Protein AF-A0A971Z9B5-F1 (afdb_monomer_lite)

Radius of gyration: 15.47 Å; chains: 1; bounding box: 36×35×38 Å

pLDDT: mean 93.28, std 8.07, range [45.66, 98.69]

Secondary structure (DSSP, 8-state):
---S-EE---SSTTSS-PPPEE-S----SS--EEEEPTTSSPEEEEE---TTGGG--TT----EEEEEESSTTS--EEEEEEE--TTEEEEEEEEEEETTEEEEEEEEEE--TTS-TTTT-EEEEEEEEGGGG-

Sequence (134 aa):
MIKGIYKAKSYDNGDTWTTPEPMPLVSCCSPATIKRIPDTNKLLIIWNPSVYGKYAKWSDRWPLCSAISEDEGETWKSIKYLEMSPEICHAYTSITFIGQKVYLTYYEWYNLATKKDFEGTSLKLRIIDKEWFY

Structure (mmCIF, N/CA/C/O backbone):
data_AF-A0A971Z9B5-F1
#
_entry.id   AF-A0A971Z9B5-F1
#
loop_
_atom_site.group_PDB
_atom_site.id
_atom_site.type_symbol
_atom_site.label_atom_id
_atom_site.label_alt_id
_atom_site.label_comp_id
_atom_site.label_asym_id
_atom_site.label_entity_id
_atom_site.label_seq_id
_atom_site.pdbx_PDB_ins_code
_atom_site.Cartn_x
_atom_site.Cartn_y
_atom_site.Cartn_z
_atom_site.occupancy
_atom_site.B_iso_or_equiv
_atom_site.auth_seq_id
_atom_site.auth_comp_id
_atom_site.auth_asym_id
_atom_site.auth_atom_id
_atom_site.pdbx_PDB_model_num
ATOM 1 N N . MET A 1 1 ? 8.602 18.935 -8.522 1.00 45.66 1 MET A N 1
ATOM 2 C CA . MET A 1 1 ? 7.359 18.274 -8.069 1.00 45.66 1 MET A CA 1
ATOM 3 C C . MET A 1 1 ? 7.640 17.544 -6.775 1.00 45.66 1 MET A C 1
ATOM 5 O O . MET A 1 1 ? 8.642 16.838 -6.705 1.00 45.66 1 MET A O 1
ATOM 9 N N . ILE A 1 2 ? 6.805 17.757 -5.762 1.00 49.56 2 ILE A N 1
ATOM 10 C CA . ILE A 1 2 ? 6.885 17.036 -4.491 1.00 49.56 2 ILE A CA 1
ATOM 11 C C . ILE A 1 2 ? 6.472 15.589 -4.781 1.00 49.56 2 ILE A C 1
ATOM 13 O O . ILE A 1 2 ? 5.399 15.357 -5.331 1.00 49.56 2 ILE A O 1
ATOM 17 N N . LYS A 1 3 ? 7.362 14.629 -4.516 1.00 65.38 3 LYS A N 1
ATOM 18 C CA . LYS A 1 3 ? 7.081 13.195 -4.653 1.00 65.38 3 LYS A CA 1
ATOM 19 C C . LYS A 1 3 ? 6.779 12.661 -3.260 1.00 65.38 3 LYS A C 1
ATOM 21 O O . LYS A 1 3 ? 7.670 12.643 -2.416 1.00 65.38 3 LYS A O 1
ATOM 26 N N . GLY A 1 4 ? 5.524 12.316 -3.017 1.00 82.38 4 GLY A N 1
ATOM 27 C CA . GLY A 1 4 ? 5.042 11.875 -1.715 1.00 82.38 4 GLY A CA 1
ATOM 28 C C . GLY A 1 4 ? 3.539 11.651 -1.752 1.00 82.38 4 GLY A C 1
ATOM 29 O O . GLY A 1 4 ? 2.863 12.076 -2.691 1.00 82.38 4 GLY A O 1
ATOM 30 N N . ILE A 1 5 ? 3.031 10.958 -0.743 1.00 91.94 5 ILE A N 1
ATOM 31 C CA . ILE A 1 5 ? 1.601 10.689 -0.609 1.00 91.94 5 ILE A CA 1
ATOM 32 C C . ILE A 1 5 ? 1.001 11.800 0.255 1.00 91.94 5 ILE A C 1
ATOM 34 O O . ILE A 1 5 ? 1.587 12.183 1.263 1.00 91.94 5 ILE A O 1
ATOM 38 N N . TYR A 1 6 ? -0.152 12.324 -0.146 1.00 94.06 6 TYR A N 1
ATOM 39 C CA . TYR A 1 6 ? -0.891 13.338 0.603 1.00 94.06 6 TYR A CA 1
ATOM 40 C C . TYR A 1 6 ? -2.156 12.723 1.191 1.00 94.06 6 TYR A C 1
ATOM 42 O O . TYR A 1 6 ? -2.699 11.765 0.636 1.00 94.06 6 TYR A O 1
ATOM 50 N N . LYS A 1 7 ? -2.631 13.291 2.295 1.00 94.75 7 LYS A N 1
ATOM 51 C CA . LYS A 1 7 ? -3.924 12.966 2.894 1.00 94.75 7 LYS A CA 1
ATOM 52 C C . LYS A 1 7 ? -4.789 14.213 2.993 1.00 94.75 7 LYS A C 1
ATOM 54 O O . LYS A 1 7 ? -4.288 15.328 3.100 1.00 94.75 7 LYS A O 1
ATOM 59 N N . ALA A 1 8 ? -6.091 13.999 2.970 1.00 96.69 8 ALA A N 1
ATOM 60 C CA . ALA A 1 8 ? -7.099 14.988 3.304 1.00 96.69 8 ALA A CA 1
ATOM 61 C C . ALA A 1 8 ? -8.183 14.281 4.121 1.00 96.69 8 ALA A C 1
ATOM 63 O O . ALA A 1 8 ? -8.331 13.058 4.030 1.00 96.69 8 ALA A O 1
ATOM 64 N N . LYS A 1 9 ? -8.919 15.037 4.930 1.00 96.12 9 LYS A N 1
ATOM 65 C CA . LYS A 1 9 ? -9.999 14.521 5.775 1.00 96.12 9 LYS A CA 1
ATOM 66 C C . LYS A 1 9 ? -11.316 15.135 5.307 1.00 96.12 9 LYS A C 1
ATOM 68 O O . LYS A 1 9 ? -11.342 16.292 4.892 1.00 96.12 9 LYS A O 1
ATOM 73 N N . SER A 1 10 ? -12.387 14.356 5.367 1.00 97.50 10 SER A N 1
ATOM 74 C CA . SER A 1 10 ? -13.756 14.831 5.172 1.00 97.50 10 SER A CA 1
ATOM 75 C C . SER A 1 10 ? -14.536 14.602 6.462 1.00 97.50 10 SER A C 1
ATOM 77 O O . SER A 1 10 ? -14.316 13.609 7.160 1.00 97.50 10 SER A O 1
ATOM 79 N N . TYR A 1 11 ? -15.434 15.534 6.768 1.00 97.44 11 TYR A N 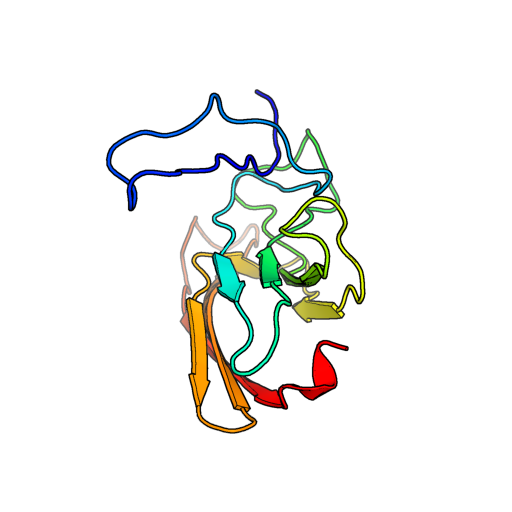1
ATOM 80 C CA . TYR A 1 11 ? -16.311 15.497 7.941 1.00 97.44 11 TYR A CA 1
ATOM 81 C C . TYR A 1 11 ? -17.797 15.446 7.551 1.00 97.44 11 TYR A C 1
ATOM 83 O O . TYR A 1 11 ? -18.666 15.513 8.415 1.00 97.44 11 TYR A O 1
ATOM 91 N N . ASP A 1 12 ? -18.082 15.316 6.255 1.00 98.12 12 ASP A N 1
ATOM 92 C CA . ASP A 1 12 ? -19.409 15.386 5.640 1.00 98.12 12 ASP A CA 1
ATOM 93 C C . ASP A 1 12 ? -19.597 14.281 4.584 1.00 98.12 12 ASP A C 1
ATOM 95 O O . ASP A 1 12 ? -20.180 14.485 3.528 1.00 98.12 12 ASP A O 1
ATOM 99 N N . ASN A 1 13 ? -19.103 13.075 4.881 1.00 97.12 13 ASN A N 1
ATOM 100 C CA . ASN A 1 13 ? -19.235 11.882 4.030 1.00 97.12 13 ASN A CA 1
ATOM 101 C C . ASN A 1 13 ? -18.622 12.004 2.620 1.00 97.12 13 ASN A C 1
ATOM 103 O O . ASN A 1 13 ? -18.977 11.240 1.724 1.00 97.12 13 ASN A O 1
ATOM 107 N N . GLY A 1 14 ? -17.641 12.888 2.444 1.00 97.56 14 GLY A N 1
ATOM 108 C CA . GLY A 1 14 ? -16.868 13.034 1.213 1.00 97.56 14 GLY A CA 1
ATOM 109 C C . GLY A 1 14 ? -17.310 14.182 0.309 1.00 97.56 14 GLY A C 1
ATOM 110 O O . GLY A 1 14 ? -16.700 14.339 -0.752 1.00 97.56 14 GLY A O 1
ATOM 111 N N . ASP A 1 15 ? -18.299 14.981 0.721 1.00 98.25 15 ASP A N 1
ATOM 112 C CA . ASP A 1 15 ? -18.778 16.143 -0.037 1.00 98.25 15 ASP A CA 1
ATOM 113 C C . ASP A 1 15 ? -17.726 17.259 -0.074 1.00 98.25 15 ASP A C 1
ATOM 115 O O . ASP A 1 15 ? -17.451 17.837 -1.131 1.00 98.25 15 ASP A O 1
ATOM 119 N N . THR A 1 16 ? -17.081 17.528 1.062 1.00 98.31 16 THR A N 1
ATOM 120 C CA . THR A 1 16 ? -15.958 18.461 1.160 1.00 98.31 16 THR A CA 1
ATOM 121 C C . THR A 1 16 ? -14.755 17.836 1.856 1.00 98.31 16 THR A C 1
ATOM 123 O O . THR A 1 16 ? -14.841 16.856 2.600 1.00 98.31 16 THR A O 1
ATOM 126 N N . TRP A 1 17 ? -13.584 18.406 1.570 1.00 98.50 17 TRP A N 1
ATOM 127 C CA . TRP A 1 17 ? -12.299 17.921 2.057 1.00 98.50 17 TRP A CA 1
ATOM 128 C C . TRP A 1 17 ? -11.457 19.077 2.574 1.00 98.50 17 TRP A C 1
ATOM 130 O O . TRP A 1 17 ? -11.486 20.185 2.034 1.00 98.50 17 TRP A O 1
ATOM 140 N N . THR A 1 18 ? -10.662 18.804 3.603 1.00 98.12 18 THR A N 1
ATOM 141 C CA . THR A 1 18 ? -9.611 19.720 4.041 1.00 98.12 18 THR A CA 1
ATOM 142 C C . THR A 1 18 ? -8.574 19.926 2.938 1.00 98.12 18 THR A C 1
ATOM 144 O O . THR A 1 18 ? -8.407 19.090 2.046 1.00 98.12 18 THR A O 1
ATOM 147 N N . THR A 1 19 ? -7.798 21.006 3.039 1.00 97.81 19 THR A N 1
ATOM 148 C CA . THR A 1 19 ? -6.585 21.169 2.232 1.00 97.81 19 THR A CA 1
ATOM 149 C C . THR A 1 19 ? -5.693 19.928 2.381 1.00 97.81 19 THR A C 1
ATOM 151 O O . THR A 1 19 ? -5.428 19.526 3.518 1.00 97.81 19 THR A O 1
ATOM 154 N N . PRO A 1 20 ? -5.226 19.312 1.278 1.00 96.25 20 PRO A N 1
ATOM 155 C CA . PRO A 1 20 ? -4.340 18.161 1.359 1.00 96.25 20 PRO A CA 1
ATOM 156 C C . PRO A 1 20 ? -3.016 18.498 2.046 1.00 96.25 20 PRO A C 1
ATOM 158 O O . PRO A 1 20 ? -2.361 19.487 1.711 1.00 96.25 20 PRO A O 1
ATOM 161 N N . GLU A 1 21 ? -2.585 17.626 2.947 1.00 95.19 21 GLU A N 1
ATOM 162 C CA . GLU A 1 21 ? -1.319 17.725 3.670 1.00 95.19 21 GLU A CA 1
ATOM 163 C C . GLU A 1 21 ? -0.413 16.523 3.356 1.00 95.19 21 GLU A C 1
ATOM 165 O O . GLU A 1 21 ? -0.910 15.418 3.104 1.00 95.19 21 GLU A O 1
ATOM 170 N N . PRO A 1 22 ? 0.917 16.706 3.312 1.00 93.06 22 PRO A N 1
ATOM 171 C CA . PRO A 1 22 ? 1.834 15.610 3.027 1.00 93.06 22 PRO A CA 1
ATOM 172 C C . PRO A 1 22 ? 1.853 14.597 4.180 1.00 93.06 22 PRO A C 1
ATOM 174 O O . PRO A 1 22 ? 1.937 14.968 5.348 1.00 93.06 22 PRO A O 1
ATOM 177 N N . MET A 1 23 ? 1.842 13.305 3.854 1.00 92.94 23 MET A N 1
ATOM 178 C CA . MET A 1 23 ? 2.141 12.233 4.808 1.00 92.94 23 MET A CA 1
ATOM 179 C C . MET A 1 23 ? 3.658 12.026 4.945 1.00 92.94 23 MET A C 1
ATOM 181 O O . MET A 1 23 ? 4.403 12.326 4.009 1.00 92.94 23 MET A O 1
ATOM 185 N N . PRO A 1 24 ? 4.146 11.431 6.054 1.00 91.81 24 PRO A N 1
ATOM 186 C CA . PRO A 1 24 ? 5.580 11.189 6.261 1.00 91.81 24 PRO A CA 1
ATOM 187 C C . PRO A 1 24 ? 6.156 10.048 5.396 1.00 91.81 24 PRO A C 1
ATOM 189 O O . PRO A 1 24 ? 7.310 9.657 5.570 1.00 91.81 24 PRO A O 1
ATOM 192 N N . LEU A 1 25 ? 5.371 9.486 4.470 1.00 91.19 25 LEU A N 1
ATOM 193 C CA . LEU A 1 25 ? 5.789 8.399 3.590 1.00 91.19 25 LEU A CA 1
ATOM 194 C C . LEU A 1 25 ? 6.466 8.939 2.329 1.00 91.19 25 LEU A C 1
ATOM 196 O O . LEU A 1 25 ? 5.848 9.608 1.496 1.00 91.19 25 LEU A O 1
ATOM 200 N N . VAL A 1 26 ? 7.732 8.566 2.147 1.00 89.25 26 VAL A N 1
ATOM 201 C CA . VAL A 1 26 ? 8.425 8.723 0.864 1.00 89.25 26 VAL A CA 1
ATOM 202 C C . VAL A 1 26 ? 7.761 7.800 -0.153 1.00 89.25 26 VAL A C 1
ATOM 204 O O . VAL A 1 26 ? 7.440 6.658 0.170 1.00 89.25 26 VAL A O 1
ATOM 207 N N . SER A 1 27 ? 7.534 8.300 -1.368 1.00 89.69 27 SER A N 1
ATOM 208 C CA . SER A 1 27 ? 6.962 7.515 -2.461 1.00 89.69 27 SER A CA 1
ATOM 209 C C . SER A 1 27 ? 7.442 8.027 -3.815 1.00 89.69 27 SER A C 1
ATOM 211 O O . SER A 1 27 ? 7.593 9.237 -4.005 1.00 89.69 27 SER A O 1
ATOM 213 N N . CYS A 1 28 ? 7.631 7.131 -4.788 1.00 88.25 28 CYS A N 1
ATOM 214 C CA . CYS A 1 28 ? 7.701 7.546 -6.194 1.00 88.25 28 CYS A CA 1
ATOM 215 C C . CYS A 1 28 ? 6.308 7.907 -6.731 1.00 88.25 28 CYS A C 1
ATOM 217 O O . CYS A 1 28 ? 5.293 7.733 -6.051 1.00 88.25 28 CYS A O 1
ATOM 219 N N . CYS A 1 29 ? 6.258 8.415 -7.969 1.00 87.69 29 CYS A N 1
ATOM 220 C CA . CYS A 1 29 ? 5.005 8.681 -8.677 1.00 87.69 29 CYS A CA 1
ATOM 221 C C . CYS A 1 29 ? 4.324 7.353 -9.054 1.00 87.69 29 CYS A C 1
ATOM 223 O O . CYS A 1 29 ? 4.527 6.802 -10.140 1.00 87.69 29 CYS A O 1
ATOM 225 N N . SER A 1 30 ? 3.562 6.822 -8.104 1.00 89.44 30 SER A N 1
ATOM 226 C CA . SER A 1 30 ? 2.858 5.548 -8.174 1.00 89.44 30 SER A CA 1
ATOM 227 C C . SER A 1 30 ? 1.592 5.622 -7.313 1.00 89.44 30 SER A C 1
ATOM 229 O O . SER A 1 30 ? 1.570 6.378 -6.338 1.00 89.44 30 SER A O 1
ATOM 231 N N . PRO A 1 31 ? 0.527 4.880 -7.661 1.00 92.06 31 PRO A N 1
ATOM 232 C CA . PRO A 1 31 ? -0.636 4.764 -6.793 1.00 92.06 31 PRO A CA 1
ATOM 233 C C . PRO A 1 31 ? -0.268 4.094 -5.465 1.00 92.06 31 PRO A C 1
ATOM 235 O O . PRO A 1 31 ? 0.430 3.081 -5.458 1.00 92.06 31 PRO A O 1
ATOM 238 N N . ALA A 1 32 ? -0.797 4.625 -4.367 1.00 94.62 32 ALA A N 1
ATOM 239 C CA . ALA A 1 32 ? -0.826 3.955 -3.075 1.00 94.62 32 ALA A CA 1
ATOM 240 C C . ALA A 1 32 ? -2.274 3.601 -2.734 1.00 94.62 32 ALA A C 1
ATOM 242 O O . ALA A 1 32 ? -3.187 4.369 -3.044 1.00 94.62 32 ALA A O 1
ATOM 243 N N . THR A 1 33 ? -2.473 2.468 -2.069 1.00 97.56 33 THR A N 1
ATOM 244 C CA . THR A 1 33 ? -3.803 2.017 -1.643 1.00 97.56 33 THR A CA 1
ATOM 245 C C . THR A 1 33 ? -3.820 1.874 -0.138 1.00 97.56 33 THR A C 1
ATOM 247 O O . THR A 1 33 ? -2.952 1.223 0.438 1.00 97.56 33 THR A O 1
ATOM 250 N N . ILE A 1 34 ? -4.819 2.485 0.493 1.00 97.81 34 ILE A N 1
ATOM 251 C CA . ILE A 1 34 ? -5.032 2.478 1.938 1.00 97.81 34 ILE A CA 1
ATOM 252 C C . ILE A 1 34 ? -6.390 1.852 2.252 1.00 97.81 34 ILE A C 1
ATOM 254 O O . ILE A 1 34 ? -7.364 2.068 1.529 1.00 97.81 34 ILE A O 1
ATOM 258 N N . LYS A 1 35 ? -6.471 1.063 3.323 1.00 98.19 35 LYS A N 1
ATOM 259 C CA . LYS A 1 35 ? -7.730 0.482 3.798 1.00 98.19 35 LYS A CA 1
ATOM 260 C C . LYS A 1 35 ? -7.702 0.288 5.307 1.00 98.19 35 LYS A C 1
ATOM 262 O O . LYS A 1 35 ? -6.683 -0.116 5.860 1.00 98.19 35 LYS A O 1
ATOM 267 N N . ARG A 1 36 ? -8.832 0.528 5.974 1.00 98.19 36 ARG A N 1
ATOM 268 C CA . ARG A 1 36 ? -8.992 0.169 7.388 1.00 98.19 36 ARG A CA 1
ATOM 269 C C . ARG A 1 36 ? -9.040 -1.350 7.531 1.00 98.19 36 ARG A C 1
ATOM 271 O O . ARG A 1 36 ? -9.750 -2.019 6.777 1.00 98.19 36 ARG A O 1
ATOM 278 N N . ILE A 1 37 ? -8.270 -1.884 8.472 1.00 98.25 37 ILE A N 1
ATOM 279 C CA . ILE A 1 37 ? -8.275 -3.308 8.801 1.00 98.25 37 ILE A CA 1
ATOM 280 C C . ILE A 1 37 ? -9.574 -3.602 9.576 1.00 98.25 37 ILE A C 1
ATOM 282 O O . ILE A 1 37 ? -9.799 -2.952 10.602 1.00 98.25 37 ILE A O 1
ATOM 286 N N . PRO A 1 38 ? -10.421 -4.551 9.125 1.00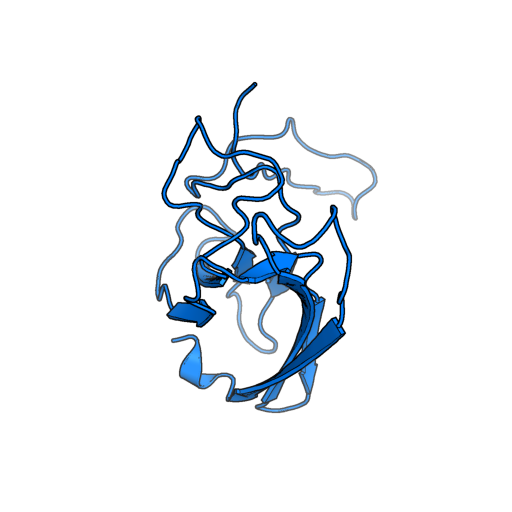 97.81 38 PRO A N 1
ATOM 287 C CA . PRO A 1 38 ? -11.675 -4.883 9.801 1.00 97.81 38 PRO A CA 1
ATOM 288 C C . PRO A 1 38 ? -11.476 -5.209 11.280 1.00 97.81 38 PRO A C 1
ATOM 290 O O . PRO A 1 38 ? -10.452 -5.785 11.656 1.00 97.81 38 PRO A O 1
ATOM 293 N N . ASP A 1 39 ? -12.469 -4.839 12.090 1.00 95.56 39 ASP A N 1
ATOM 294 C CA . ASP A 1 39 ? -12.515 -5.057 13.543 1.00 95.56 39 ASP A CA 1
ATOM 295 C C . ASP A 1 39 ? -11.419 -4.318 14.334 1.00 95.56 39 ASP A C 1
ATOM 297 O O . ASP A 1 39 ? -11.162 -4.614 15.500 1.00 95.56 39 ASP A O 1
ATOM 301 N N . THR A 1 40 ? -10.762 -3.333 13.712 1.00 96.25 40 THR A N 1
ATOM 302 C CA . THR A 1 40 ? -9.735 -2.495 14.343 1.00 96.25 40 THR A CA 1
ATOM 303 C C . THR A 1 40 ? -9.869 -1.035 13.910 1.00 96.25 40 THR A C 1
ATOM 305 O O . THR A 1 40 ? -10.498 -0.721 12.900 1.00 96.25 40 THR A O 1
ATOM 308 N N . ASN A 1 41 ? -9.173 -0.141 14.614 1.00 96.31 41 ASN A N 1
ATOM 309 C CA . ASN A 1 41 ? -8.995 1.251 14.188 1.00 96.31 41 ASN A CA 1
ATOM 310 C C . ASN A 1 41 ? -7.703 1.474 13.384 1.00 96.31 41 ASN A C 1
ATOM 312 O O . ASN A 1 41 ? -7.268 2.608 13.226 1.00 96.31 41 ASN A O 1
ATOM 316 N N . LYS A 1 42 ? -7.080 0.412 12.865 1.00 98.50 42 LYS A N 1
ATOM 317 C CA . LYS A 1 42 ? -5.781 0.497 12.191 1.00 98.50 42 LYS A CA 1
ATOM 318 C C . LYS A 1 42 ? -5.940 0.622 10.678 1.00 98.50 42 LYS A C 1
ATOM 320 O O . LYS A 1 42 ? -6.808 -0.017 10.078 1.00 98.50 42 LYS A O 1
ATOM 325 N N . LEU A 1 43 ? -5.083 1.417 10.048 1.00 98.44 43 LEU A N 1
ATOM 326 C CA . LEU A 1 43 ? -5.006 1.565 8.595 1.00 98.44 43 LEU A CA 1
ATOM 327 C C . LEU A 1 43 ? -3.846 0.727 8.058 1.00 98.44 43 LEU A C 1
ATOM 329 O O . LEU A 1 43 ? -2.738 0.814 8.575 1.00 98.44 43 LEU A O 1
ATOM 333 N N . LEU A 1 44 ? -4.091 -0.046 7.004 1.00 98.69 44 LEU A N 1
ATOM 334 C CA . LEU A 1 44 ? -3.068 -0.700 6.192 1.00 98.69 44 LEU A CA 1
ATOM 335 C C . LEU A 1 44 ? -2.860 0.121 4.921 1.00 98.69 44 LEU A C 1
ATOM 337 O O . LEU A 1 44 ? -3.830 0.397 4.212 1.00 98.69 44 LEU A O 1
ATOM 341 N N . ILE A 1 45 ? -1.613 0.455 4.601 1.00 98.50 45 ILE A N 1
ATOM 342 C CA . ILE A 1 45 ? -1.241 1.039 3.308 1.00 98.50 45 ILE A CA 1
ATOM 343 C C . ILE A 1 45 ? -0.303 0.109 2.552 1.00 98.50 45 ILE A C 1
ATOM 345 O O . ILE A 1 45 ? 0.593 -0.480 3.154 1.00 98.50 45 ILE A O 1
ATOM 349 N N . ILE A 1 46 ? -0.498 0.009 1.238 1.00 98.31 46 ILE A N 1
ATOM 350 C CA . ILE A 1 46 ? 0.431 -0.604 0.289 1.00 98.31 46 ILE A CA 1
ATOM 351 C C . ILE A 1 46 ? 0.963 0.491 -0.639 1.00 98.31 46 ILE A C 1
ATOM 353 O O . ILE A 1 46 ? 0.170 1.157 -1.312 1.00 98.31 46 ILE A O 1
ATOM 357 N N . TRP A 1 47 ? 2.283 0.686 -0.684 1.00 96.00 47 TRP A N 1
ATOM 358 C CA . TRP A 1 47 ? 2.916 1.740 -1.489 1.00 96.00 47 TRP A CA 1
ATOM 359 C C . TRP A 1 47 ? 4.345 1.384 -1.919 1.00 96.00 47 TRP A C 1
ATOM 361 O O . TRP A 1 47 ? 4.928 0.404 -1.451 1.00 96.00 47 TRP A O 1
ATOM 371 N N . ASN A 1 48 ? 4.922 2.203 -2.802 1.00 94.50 48 ASN A N 1
ATOM 372 C CA . ASN A 1 48 ? 6.303 2.075 -3.257 1.00 94.50 48 ASN A CA 1
ATOM 373 C C . ASN A 1 48 ? 7.189 3.175 -2.645 1.00 94.50 48 ASN A C 1
ATOM 375 O O . ASN A 1 48 ? 7.184 4.298 -3.156 1.00 94.50 48 ASN A O 1
ATOM 379 N N . PRO A 1 49 ? 8.001 2.887 -1.607 1.00 89.75 49 PRO A N 1
ATOM 380 C CA . PRO A 1 49 ? 8.843 3.902 -0.976 1.00 89.75 49 PRO A CA 1
ATOM 381 C C . PRO A 1 49 ? 9.957 4.448 -1.875 1.00 89.75 49 PRO A C 1
ATOM 383 O O . PRO A 1 49 ? 10.510 5.495 -1.562 1.00 89.75 49 PRO A O 1
ATOM 386 N N . SER A 1 50 ? 10.235 3.777 -3.001 1.00 79.31 50 SER A N 1
ATOM 387 C CA . SER A 1 50 ? 11.236 4.115 -4.015 1.00 79.31 50 SER A CA 1
ATOM 388 C C . SER A 1 50 ? 12.616 4.464 -3.461 1.00 79.31 50 SER A C 1
ATOM 390 O O . SER A 1 50 ? 12.866 5.569 -2.975 1.00 79.31 50 SER A O 1
ATOM 392 N N . VAL A 1 51 ? 13.579 3.581 -3.704 1.00 78.00 51 VAL A N 1
ATOM 393 C CA . VAL A 1 51 ? 14.968 3.743 -3.241 1.00 78.00 51 VAL A CA 1
ATOM 394 C C . VAL A 1 51 ? 15.677 4.997 -3.778 1.00 78.00 51 VAL A C 1
ATOM 396 O O . VAL A 1 51 ? 16.655 5.448 -3.192 1.00 78.00 51 VAL A O 1
ATOM 399 N N . TYR A 1 52 ? 15.173 5.604 -4.859 1.00 81.69 52 TYR A N 1
ATOM 400 C CA . TYR A 1 52 ? 15.750 6.811 -5.467 1.00 81.69 52 TYR A CA 1
ATOM 401 C C . TYR A 1 52 ? 15.105 8.126 -4.988 1.00 81.69 52 TYR A C 1
ATOM 403 O O . TYR A 1 52 ? 15.447 9.207 -5.482 1.00 81.69 52 TYR A O 1
ATOM 411 N N . GLY A 1 53 ? 14.153 8.059 -4.047 1.00 76.44 53 GLY A N 1
ATOM 412 C CA . GLY A 1 53 ? 13.476 9.221 -3.464 1.00 76.44 53 GLY A CA 1
ATOM 413 C C . GLY A 1 53 ? 12.971 10.224 -4.512 1.00 76.44 53 GLY A C 1
ATOM 414 O O . GLY A 1 53 ? 12.285 9.869 -5.473 1.00 76.44 53 GLY A O 1
ATOM 415 N N . LYS A 1 54 ? 13.350 11.503 -4.373 1.00 72.12 54 LYS A N 1
ATOM 416 C CA . LYS A 1 54 ? 12.911 12.574 -5.290 1.00 72.12 54 LYS A CA 1
ATOM 417 C C . LYS A 1 54 ? 13.380 12.400 -6.742 1.00 72.12 54 LYS A C 1
ATOM 419 O O . LYS A 1 54 ? 12.811 13.032 -7.634 1.00 72.12 54 LYS A O 1
ATOM 424 N N . TYR A 1 55 ? 14.369 11.549 -7.010 1.00 82.06 55 TYR A N 1
ATOM 425 C CA . TYR A 1 55 ? 14.912 11.315 -8.354 1.00 82.06 55 TYR A CA 1
ATOM 426 C C . TYR A 1 55 ? 14.255 10.141 -9.087 1.00 82.06 55 TYR A C 1
ATOM 428 O O . TYR A 1 55 ? 14.512 9.957 -10.271 1.00 82.06 55 TYR A O 1
ATOM 436 N N . ALA A 1 56 ? 13.349 9.418 -8.425 1.00 84.38 56 ALA A N 1
ATOM 437 C CA . ALA A 1 56 ? 12.670 8.254 -8.983 1.00 84.38 56 ALA A CA 1
ATOM 438 C C . ALA A 1 56 ? 11.950 8.547 -10.304 1.00 84.38 56 ALA A C 1
ATOM 440 O O . ALA A 1 56 ? 11.132 9.472 -10.388 1.00 84.38 56 ALA A O 1
ATOM 441 N N . LYS A 1 57 ? 12.219 7.757 -11.330 1.00 85.31 57 LYS A N 1
ATOM 442 C CA . LYS A 1 57 ? 11.477 7.752 -12.588 1.00 85.31 57 LYS A CA 1
ATOM 443 C C . LYS A 1 57 ? 10.128 7.064 -12.391 1.00 85.31 57 LYS A C 1
ATOM 445 O O . LYS A 1 57 ? 9.857 6.431 -11.372 1.00 85.31 57 LYS A O 1
ATOM 450 N N . TRP A 1 58 ? 9.256 7.194 -13.386 1.00 83.44 58 TRP A N 1
ATOM 451 C CA . TRP A 1 58 ? 7.950 6.531 -13.369 1.00 83.44 58 TRP A CA 1
ATOM 452 C C . TRP A 1 58 ? 8.071 4.996 -13.318 1.00 83.44 58 TRP A C 1
ATOM 454 O O . TRP A 1 58 ? 7.156 4.348 -12.814 1.00 83.44 58 TRP A O 1
ATOM 464 N N . SER A 1 59 ? 9.196 4.455 -13.802 1.00 85.94 59 SER A N 1
ATOM 465 C CA . SER A 1 59 ? 9.569 3.039 -13.843 1.00 85.94 59 SER A CA 1
ATOM 466 C C . SER A 1 59 ? 10.401 2.585 -12.634 1.00 85.94 59 SER A C 1
ATOM 468 O O . SER A 1 59 ? 10.967 1.505 -12.659 1.00 85.94 59 SER A O 1
ATOM 470 N N . ASP A 1 60 ? 10.505 3.385 -11.570 1.00 88.50 60 ASP A N 1
ATOM 471 C CA . ASP A 1 60 ? 11.220 2.998 -10.344 1.00 88.50 60 ASP A CA 1
ATOM 472 C C . ASP A 1 60 ? 10.223 2.596 -9.246 1.00 88.50 60 ASP A C 1
ATOM 474 O O . ASP A 1 60 ? 10.209 3.142 -8.139 1.00 88.50 60 ASP A O 1
ATOM 478 N N . ARG A 1 61 ? 9.306 1.677 -9.573 1.00 92.12 61 ARG A N 1
ATOM 479 C CA . ARG A 1 61 ? 8.220 1.249 -8.669 1.00 92.12 61 ARG A CA 1
ATOM 480 C C . ARG A 1 61 ? 8.572 -0.027 -7.921 1.00 92.12 61 ARG A C 1
ATOM 482 O O . ARG A 1 61 ? 7.871 -1.034 -8.002 1.00 92.12 61 ARG A O 1
ATOM 489 N N . TRP A 1 62 ? 9.676 0.053 -7.192 1.00 92.88 62 TRP A N 1
ATOM 490 C CA . TRP A 1 62 ? 10.165 -0.982 -6.294 1.00 92.88 62 TRP A CA 1
ATOM 491 C C . TRP A 1 62 ? 10.849 -0.329 -5.073 1.00 92.88 62 TRP A C 1
ATOM 493 O O . TRP A 1 62 ? 11.31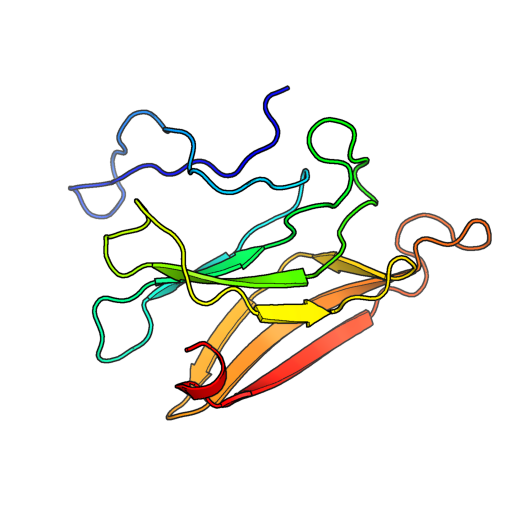6 0.814 -5.159 1.00 92.88 62 TRP A O 1
ATOM 503 N N . PRO A 1 63 ? 10.918 -1.014 -3.921 1.00 95.12 63 PRO A N 1
ATOM 504 C CA . PRO A 1 63 ? 10.137 -2.203 -3.575 1.00 95.12 63 PRO A CA 1
ATOM 505 C C . PRO A 1 63 ? 8.630 -1.897 -3.489 1.00 95.12 63 PRO A C 1
ATOM 507 O O . PRO A 1 63 ? 8.221 -0.733 -3.525 1.00 95.12 63 PRO A O 1
ATOM 510 N N . LEU A 1 64 ? 7.803 -2.938 -3.385 1.00 97.00 64 LEU A N 1
ATOM 511 C CA . LEU A 1 64 ? 6.408 -2.816 -2.954 1.00 97.00 64 LEU A CA 1
ATOM 512 C C . LEU A 1 64 ? 6.334 -3.130 -1.460 1.00 97.00 64 LEU A C 1
ATOM 514 O O . LEU A 1 64 ? 6.736 -4.219 -1.047 1.00 97.00 64 LEU A O 1
ATOM 518 N N . CYS A 1 65 ? 5.816 -2.205 -0.659 1.00 97.31 65 CYS A N 1
ATOM 519 C CA . CYS A 1 65 ? 5.804 -2.315 0.798 1.00 97.31 65 CYS A CA 1
ATOM 520 C C . CYS A 1 65 ? 4.399 -2.195 1.382 1.00 97.31 65 CYS A C 1
ATOM 522 O O . CYS A 1 65 ? 3.495 -1.649 0.750 1.00 97.31 65 CYS A O 1
ATOM 524 N N . SER A 1 66 ? 4.253 -2.669 2.618 1.00 98.44 66 SER A N 1
ATOM 525 C CA . SER A 1 66 ? 3.099 -2.433 3.480 1.00 98.44 66 SER A CA 1
ATOM 526 C C . SER A 1 66 ? 3.497 -1.760 4.788 1.00 98.44 66 SER A C 1
ATOM 528 O O . SER A 1 66 ? 4.623 -1.948 5.242 1.00 98.44 66 SER A O 1
ATOM 530 N N . ALA A 1 67 ? 2.579 -1.024 5.414 1.00 98.38 67 ALA A N 1
ATOM 531 C CA . ALA A 1 67 ? 2.744 -0.461 6.756 1.00 98.38 67 ALA A CA 1
ATOM 532 C C . ALA A 1 67 ? 1.389 -0.262 7.429 1.00 98.38 67 ALA A C 1
ATOM 534 O O . ALA A 1 67 ? 0.356 -0.167 6.757 1.00 98.38 67 ALA A O 1
ATOM 535 N N . ILE A 1 68 ? 1.422 -0.168 8.754 1.00 98.69 68 ILE A N 1
ATOM 536 C CA . ILE A 1 68 ? 0.253 0.033 9.601 1.00 98.69 68 ILE A CA 1
ATOM 537 C C . ILE A 1 68 ? 0.326 1.400 10.278 1.00 98.69 68 ILE A C 1
ATOM 539 O O . ILE A 1 68 ? 1.370 1.782 10.807 1.00 98.69 68 ILE A O 1
ATOM 543 N N . SER A 1 69 ? -0.795 2.112 10.297 1.00 98.50 69 SER A N 1
ATOM 544 C CA . SER A 1 69 ? -1.006 3.286 11.145 1.00 98.50 69 SER A CA 1
ATOM 545 C C . SER A 1 69 ? -2.085 2.989 12.186 1.00 98.50 69 SER A C 1
ATOM 547 O O . SER A 1 69 ? -3.099 2.361 11.877 1.00 98.50 69 SER A O 1
ATOM 549 N N . GLU A 1 70 ? -1.858 3.436 13.421 1.00 98.25 70 GLU A N 1
ATOM 550 C CA . GLU A 1 70 ? -2.810 3.335 14.543 1.00 98.25 70 GLU A CA 1
ATOM 551 C C . GLU A 1 70 ? -3.386 4.703 14.944 1.00 98.25 70 GLU A C 1
ATOM 553 O O . GLU A 1 70 ? -4.163 4.805 15.888 1.00 98.25 70 GLU A O 1
ATOM 558 N N . ASP A 1 71 ? -2.995 5.754 14.228 1.00 97.12 71 ASP A N 1
ATOM 559 C CA . ASP A 1 71 ? -3.272 7.158 14.515 1.00 97.12 71 ASP A CA 1
ATOM 560 C C . ASP A 1 71 ? -3.777 7.875 13.254 1.00 97.12 71 ASP A C 1
ATOM 562 O O . ASP A 1 71 ? -3.358 8.980 12.939 1.00 97.12 71 ASP A O 1
ATOM 566 N N . GLU A 1 72 ? -4.677 7.231 12.504 1.00 95.75 72 GLU A N 1
ATOM 567 C CA . GLU A 1 72 ? -5.358 7.825 11.339 1.00 95.75 72 GLU A CA 1
ATOM 568 C C . GLU A 1 72 ? -4.405 8.397 10.263 1.00 95.75 72 GLU A C 1
ATOM 570 O O . GLU A 1 72 ? -4.688 9.396 9.597 1.00 95.75 72 GLU A O 1
ATOM 575 N N . GLY A 1 73 ? -3.260 7.740 10.067 1.00 95.56 73 GLY A N 1
ATOM 576 C CA . GLY A 1 73 ? -2.265 8.089 9.055 1.00 95.56 73 GLY A CA 1
ATOM 577 C C . GLY A 1 73 ? -1.300 9.199 9.476 1.00 95.56 73 GLY A C 1
ATOM 578 O O . GLY A 1 73 ? -0.659 9.790 8.600 1.00 95.56 73 GLY A O 1
ATOM 579 N N . GLU A 1 74 ? -1.201 9.529 10.769 1.00 95.25 74 GLU A N 1
ATOM 580 C CA . GLU A 1 74 ? -0.164 10.439 11.282 1.00 95.25 74 GLU A CA 1
ATOM 581 C C . GLU A 1 74 ? 1.215 9.758 11.322 1.00 95.25 74 GLU A C 1
ATOM 583 O O . GLU A 1 74 ? 2.193 10.320 10.824 1.00 95.25 74 GLU A O 1
ATOM 588 N N . THR A 1 75 ? 1.305 8.523 11.822 1.00 96.81 75 THR A N 1
ATOM 589 C CA . THR A 1 75 ? 2.535 7.721 11.836 1.00 96.81 75 THR A CA 1
ATOM 590 C C . THR A 1 75 ? 2.329 6.336 11.231 1.00 96.81 75 THR A C 1
ATOM 592 O O . THR A 1 75 ? 1.238 5.769 11.245 1.00 96.81 75 THR A O 1
ATOM 595 N N . TRP A 1 76 ? 3.408 5.779 10.674 1.00 97.69 76 TRP A N 1
ATOM 596 C CA . TRP A 1 76 ? 3.402 4.493 9.976 1.00 97.69 76 TRP A CA 1
ATOM 597 C C . TRP A 1 76 ? 4.495 3.581 10.537 1.00 97.69 76 TRP A C 1
ATOM 599 O O . TRP A 1 76 ? 5.658 3.975 10.630 1.00 97.69 76 TRP A O 1
ATOM 609 N N . LYS A 1 77 ? 4.115 2.364 10.929 1.00 97.44 77 LYS A N 1
ATOM 610 C CA . LYS A 1 77 ? 4.958 1.351 11.586 1.00 97.44 77 LYS A CA 1
ATOM 611 C C . LYS A 1 77 ? 4.772 -0.018 10.916 1.00 97.44 77 LYS A C 1
ATOM 613 O O . LYS A 1 77 ? 4.040 -0.133 9.935 1.00 97.44 77 LYS A O 1
ATOM 618 N N . SER A 1 78 ? 5.460 -1.045 11.423 1.00 97.44 78 SER A N 1
ATOM 619 C CA . SER A 1 78 ? 5.409 -2.424 10.900 1.00 97.44 78 SER A CA 1
ATOM 620 C C . SER A 1 78 ? 5.627 -2.500 9.385 1.00 97.44 78 SER A C 1
ATOM 622 O O . SER A 1 78 ? 4.853 -3.109 8.650 1.00 97.44 78 SER A O 1
ATOM 624 N N . ILE A 1 79 ? 6.688 -1.846 8.899 1.00 97.31 79 ILE A N 1
ATOM 625 C CA . ILE A 1 79 ? 7.017 -1.869 7.472 1.00 97.31 79 ILE A CA 1
ATOM 626 C C . ILE A 1 79 ? 7.398 -3.298 7.071 1.00 97.31 79 ILE A C 1
ATOM 628 O O . ILE A 1 79 ? 8.343 -3.867 7.620 1.00 97.31 79 ILE A O 1
ATOM 632 N N . LYS A 1 80 ? 6.691 -3.863 6.089 1.00 97.88 80 LYS A N 1
ATOM 633 C CA . LYS A 1 80 ? 7.025 -5.159 5.481 1.00 97.88 80 LYS A CA 1
ATOM 634 C C . LYS A 1 80 ? 7.218 -4.999 3.981 1.00 97.88 80 LYS A C 1
ATOM 636 O O . LYS A 1 80 ? 6.544 -4.198 3.336 1.00 97.88 80 LYS A O 1
ATOM 641 N N . TYR A 1 81 ? 8.116 -5.799 3.423 1.00 96.94 81 TYR A N 1
ATOM 642 C CA . TYR A 1 81 ? 8.384 -5.833 1.991 1.00 96.94 81 TYR A CA 1
ATOM 643 C C . TYR A 1 81 ? 7.557 -6.949 1.358 1.00 96.94 81 TYR A C 1
ATOM 645 O O . TYR A 1 81 ? 7.716 -8.121 1.698 1.00 96.94 81 TYR A O 1
ATOM 653 N N . LEU A 1 82 ? 6.653 -6.581 0.453 1.00 97.38 82 LEU A N 1
ATOM 654 C CA . LEU A 1 82 ? 5.925 -7.536 -0.374 1.00 97.38 82 LEU A CA 1
ATOM 655 C C . LEU A 1 82 ? 6.839 -7.986 -1.511 1.00 97.38 82 LEU A C 1
ATOM 657 O O . LEU A 1 82 ? 7.109 -9.173 -1.655 1.00 97.38 82 LEU A O 1
ATOM 661 N N . GLU A 1 83 ? 7.375 -7.043 -2.275 1.00 96.44 83 GLU A N 1
ATOM 662 C CA . GLU A 1 83 ? 8.224 -7.336 -3.427 1.00 96.44 83 GLU A CA 1
ATOM 663 C C . GLU A 1 83 ? 9.501 -6.508 -3.360 1.00 96.44 83 GLU A C 1
ATOM 665 O O . GLU A 1 83 ? 9.460 -5.329 -3.007 1.00 96.44 83 GLU A O 1
ATOM 670 N N . MET A 1 84 ? 10.634 -7.120 -3.701 1.00 94.94 84 MET A N 1
ATOM 671 C CA . MET A 1 84 ? 11.958 -6.500 -3.571 1.00 94.94 84 MET A CA 1
ATOM 672 C C . MET A 1 84 ? 12.7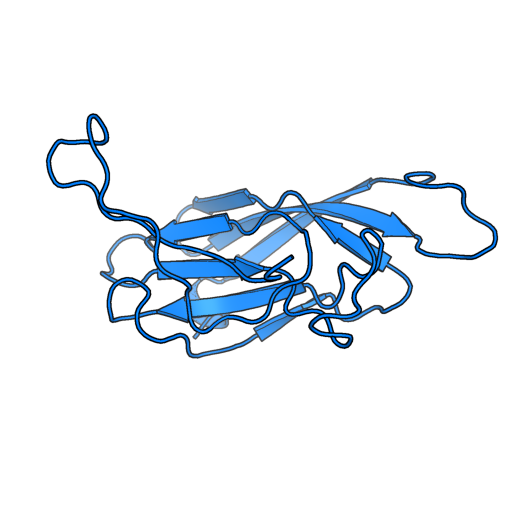82 -6.503 -4.859 1.00 94.94 84 MET A C 1
ATOM 674 O O . MET A 1 84 ? 13.904 -6.005 -4.845 1.00 94.94 84 MET A O 1
ATOM 678 N N . SER A 1 85 ? 12.266 -7.064 -5.955 1.00 91.94 85 SER A N 1
ATOM 679 C CA . SER A 1 85 ? 13.044 -7.164 -7.190 1.00 91.94 85 SER A CA 1
ATOM 680 C C . SER A 1 85 ? 13.204 -5.785 -7.843 1.00 91.94 85 SER A C 1
ATOM 682 O O . SER A 1 85 ? 12.195 -5.181 -8.195 1.00 91.94 85 SER A O 1
ATOM 684 N N . PRO A 1 86 ? 14.435 -5.280 -8.046 1.00 90.31 86 PRO A N 1
ATOM 685 C CA . PRO A 1 86 ? 14.656 -3.995 -8.710 1.00 90.31 86 PRO A CA 1
ATOM 686 C C . PRO A 1 86 ? 14.349 -4.023 -10.212 1.00 90.31 86 PRO A C 1
ATOM 688 O O . PRO A 1 86 ? 14.147 -2.978 -10.828 1.00 90.31 86 PRO A O 1
ATOM 691 N N . GLU A 1 87 ? 14.305 -5.217 -10.801 1.00 92.44 87 GLU A N 1
ATOM 692 C CA . GLU A 1 87 ? 14.017 -5.442 -12.220 1.00 92.44 87 GLU A CA 1
ATOM 693 C C . GLU A 1 87 ? 12.515 -5.516 -12.510 1.00 92.44 87 GLU A C 1
ATOM 695 O O . GLU A 1 87 ? 12.117 -5.585 -13.673 1.00 92.44 87 GLU A O 1
ATOM 700 N N . ILE A 1 88 ? 11.673 -5.517 -11.472 1.00 93.56 88 ILE A N 1
ATOM 701 C CA . ILE A 1 88 ? 10.222 -5.636 -11.597 1.00 93.56 88 ILE A CA 1
ATOM 702 C C . ILE A 1 88 ? 9.570 -4.435 -10.919 1.00 93.56 88 ILE A C 1
ATOM 704 O O . ILE A 1 88 ? 9.826 -4.111 -9.763 1.00 93.56 88 ILE A O 1
ATOM 708 N N . CYS A 1 89 ? 8.711 -3.755 -11.663 1.00 94.25 89 CYS A N 1
ATOM 709 C CA . CYS A 1 89 ? 7.878 -2.686 -11.144 1.00 94.25 89 CYS A CA 1
ATOM 710 C C . CYS A 1 89 ? 6.544 -3.237 -10.670 1.00 94.25 89 CYS A C 1
ATOM 712 O O . CYS A 1 89 ? 6.000 -4.136 -11.301 1.00 94.25 89 CYS A O 1
ATOM 714 N N . HIS A 1 90 ? 5.976 -2.632 -9.629 1.00 95.00 90 HIS A N 1
ATOM 715 C CA . HIS A 1 90 ? 4.659 -2.990 -9.107 1.00 95.00 90 HIS A CA 1
ATOM 716 C C . HIS A 1 90 ? 3.781 -1.748 -8.981 1.00 95.00 90 HIS A C 1
ATOM 718 O O . HIS A 1 90 ? 4.248 -0.709 -8.518 1.00 95.00 90 HIS A O 1
ATOM 724 N N . ALA A 1 91 ? 2.514 -1.821 -9.390 1.00 93.56 91 ALA A N 1
ATOM 725 C CA . ALA A 1 91 ? 1.609 -0.676 -9.291 1.00 93.56 91 ALA A CA 1
ATOM 726 C C . ALA A 1 91 ? 0.124 -1.057 -9.267 1.00 93.56 91 ALA A C 1
ATOM 728 O O . ALA A 1 91 ? -0.246 -2.199 -9.534 1.00 93.56 91 ALA A O 1
ATOM 729 N N . TYR A 1 92 ? -0.719 -0.047 -9.011 1.00 95.25 92 TYR A N 1
ATOM 730 C CA . TYR A 1 92 ? -2.186 -0.146 -9.019 1.00 95.25 92 TYR A CA 1
ATOM 731 C C . TYR A 1 92 ? -2.679 -1.244 -8.076 1.00 95.25 92 TYR A C 1
ATOM 733 O O . TYR A 1 92 ? -3.352 -2.193 -8.476 1.00 95.25 92 TYR A O 1
ATOM 741 N N . THR A 1 93 ? -2.275 -1.126 -6.812 1.00 96.75 93 THR A N 1
ATOM 742 C CA . THR A 1 93 ? -2.559 -2.137 -5.802 1.00 96.75 93 THR A CA 1
ATOM 743 C C . THR A 1 93 ? -4.018 -2.087 -5.358 1.00 96.75 93 THR A C 1
ATOM 745 O O . THR A 1 93 ? -4.636 -1.025 -5.311 1.00 96.75 93 THR A O 1
ATOM 748 N N . SER A 1 94 ? -4.577 -3.234 -4.993 1.00 97.81 94 SER A N 1
ATOM 749 C CA . SER A 1 94 ? -5.879 -3.349 -4.340 1.00 97.81 94 SER A CA 1
ATOM 750 C C . SER A 1 94 ? -5.742 -4.104 -3.018 1.00 97.81 94 SER A C 1
ATOM 752 O O . SER A 1 94 ? -4.797 -4.871 -2.829 1.00 97.81 94 SER A O 1
ATOM 754 N N . ILE A 1 95 ? -6.683 -3.874 -2.097 1.00 98.69 95 ILE A N 1
ATOM 755 C CA . ILE A 1 95 ? -6.732 -4.547 -0.796 1.00 98.69 95 ILE A CA 1
ATOM 756 C C . ILE A 1 95 ? -8.160 -5.028 -0.539 1.00 98.69 95 ILE A C 1
ATOM 758 O O . ILE A 1 95 ? -9.093 -4.224 -0.420 1.00 98.69 95 ILE A O 1
ATOM 762 N N . THR A 1 96 ? -8.330 -6.335 -0.363 1.00 98.56 96 THR A N 1
ATOM 763 C CA . THR A 1 96 ? -9.595 -6.937 0.074 1.00 98.56 96 THR A CA 1
ATOM 764 C C . THR A 1 96 ? -9.362 -7.857 1.262 1.00 98.56 96 THR A C 1
ATOM 766 O O . THR A 1 96 ? -8.524 -8.747 1.214 1.00 98.56 96 THR A O 1
ATOM 769 N N . PHE A 1 97 ? -10.114 -7.643 2.340 1.00 98.44 97 PHE A N 1
ATOM 770 C CA . PHE A 1 97 ? -10.094 -8.514 3.510 1.00 98.44 97 PHE A CA 1
ATOM 771 C C . PHE A 1 97 ? -11.208 -9.552 3.373 1.00 98.44 97 PHE A C 1
ATOM 773 O O . PHE A 1 97 ? -12.347 -9.181 3.091 1.00 98.44 97 PHE A O 1
ATOM 780 N N . ILE A 1 98 ? -10.883 -10.829 3.577 1.00 97.94 98 ILE A N 1
ATOM 781 C CA . ILE A 1 98 ? -11.850 -11.932 3.645 1.00 97.94 98 ILE A CA 1
ATOM 782 C C . ILE A 1 98 ? -11.465 -12.801 4.844 1.00 97.94 98 ILE A C 1
ATOM 784 O O . ILE A 1 98 ? -10.470 -13.529 4.810 1.00 97.94 98 ILE A O 1
ATOM 788 N N . GLY A 1 99 ? -12.234 -12.686 5.930 1.00 96.50 99 GLY A N 1
ATOM 789 C CA . GLY A 1 99 ? -11.901 -13.304 7.214 1.00 96.50 99 GLY A CA 1
ATOM 790 C C . GLY A 1 99 ? -10.515 -12.869 7.705 1.00 96.50 99 GLY A C 1
ATOM 791 O O . GLY A 1 99 ? -10.221 -11.679 7.806 1.00 96.50 99 GLY A O 1
ATOM 792 N N . GLN A 1 100 ? -9.642 -13.843 7.969 1.00 97.25 100 GLN A N 1
ATOM 793 C CA . GLN A 1 100 ? -8.269 -13.603 8.430 1.00 97.25 100 GLN A CA 1
ATOM 794 C C . GLN A 1 100 ? -7.255 -13.419 7.290 1.00 97.25 100 GLN A C 1
ATOM 796 O O . GLN A 1 100 ? -6.066 -13.260 7.559 1.00 97.25 100 GLN A O 1
ATOM 801 N N . LYS A 1 101 ? -7.696 -13.424 6.027 1.00 98.50 101 LYS A N 1
ATOM 802 C CA . LYS A 1 101 ? -6.828 -13.276 4.855 1.00 98.50 101 LYS A CA 1
ATOM 803 C C . LYS A 1 101 ? -6.975 -11.895 4.220 1.00 98.50 101 LYS A C 1
ATOM 805 O O . LYS A 1 101 ? -8.066 -11.326 4.151 1.00 98.50 101 LYS A O 1
ATOM 810 N N . VAL A 1 102 ? -5.864 -11.393 3.701 1.00 98.62 102 VAL A N 1
ATOM 811 C CA . VAL A 1 102 ? -5.768 -10.170 2.907 1.00 98.62 102 VAL A CA 1
ATOM 812 C C . VAL A 1 102 ? -5.392 -10.559 1.486 1.00 98.62 102 VAL A C 1
ATOM 814 O O . VAL A 1 102 ? -4.341 -11.152 1.248 1.00 98.62 102 VAL A O 1
ATOM 817 N N . TYR A 1 103 ? -6.273 -10.231 0.553 1.00 98.62 103 TYR A N 1
ATOM 818 C CA . TYR A 1 103 ? -6.105 -10.422 -0.876 1.00 98.62 103 TYR A CA 1
ATOM 819 C C . TYR A 1 103 ? -5.567 -9.119 -1.451 1.00 98.62 103 TYR A C 1
ATOM 821 O O . TYR A 1 103 ? -6.224 -8.076 -1.373 1.00 98.62 103 TYR A O 1
ATOM 829 N N . LEU A 1 104 ? -4.364 -9.190 -2.004 1.00 98.56 104 LEU A N 1
ATOM 830 C CA . LEU A 1 104 ? -3.693 -8.087 -2.667 1.00 98.56 104 LEU A CA 1
ATOM 831 C C . LEU A 1 104 ? -3.582 -8.404 -4.148 1.00 98.56 104 LEU A C 1
ATOM 833 O O . LEU A 1 104 ? -3.019 -9.437 -4.508 1.00 98.56 104 LEU A O 1
ATOM 837 N N . THR A 1 105 ? -4.067 -7.506 -4.996 1.00 98.31 105 THR A N 1
ATOM 838 C CA . THR A 1 105 ? -3.788 -7.571 -6.433 1.00 98.31 105 THR A CA 1
ATOM 839 C C . THR A 1 105 ? -2.994 -6.357 -6.863 1.00 98.31 105 THR A C 1
ATOM 841 O O . THR A 1 105 ? -3.195 -5.274 -6.323 1.00 98.31 105 THR A O 1
ATOM 844 N N . TYR A 1 106 ? -2.092 -6.525 -7.817 1.00 97.81 106 TYR A N 1
ATOM 845 C CA . TYR A 1 106 ? -1.321 -5.438 -8.417 1.00 97.81 106 TYR A CA 1
ATOM 846 C C . TYR A 1 106 ? -0.743 -5.914 -9.740 1.00 97.81 106 TYR A C 1
ATOM 848 O O . TYR A 1 106 ? -0.509 -7.112 -9.923 1.00 97.81 106 TYR A O 1
ATOM 856 N N . TYR A 1 107 ? -0.527 -4.986 -10.666 1.00 95.19 107 TYR A N 1
ATOM 857 C CA . TYR A 1 107 ? 0.165 -5.318 -11.902 1.00 95.19 107 TYR A CA 1
ATOM 858 C C . TYR A 1 107 ? 1.668 -5.230 -11.691 1.00 95.19 107 TYR A C 1
ATOM 860 O O . TYR A 1 107 ? 2.150 -4.340 -10.981 1.00 95.19 107 TYR A O 1
ATOM 868 N N . GLU A 1 108 ? 2.393 -6.138 -12.329 1.00 95.94 108 GLU A N 1
ATOM 869 C CA . GLU A 1 108 ? 3.845 -6.117 -12.382 1.00 95.94 108 GLU A CA 1
ATOM 870 C C . GLU A 1 108 ? 4.347 -6.153 -13.822 1.00 95.94 108 GLU A C 1
ATOM 872 O O . GLU A 1 108 ? 3.707 -6.746 -14.686 1.00 95.94 108 GLU A O 1
ATOM 877 N N . TRP A 1 109 ? 5.471 -5.491 -14.088 1.00 95.12 109 TRP A N 1
ATOM 878 C CA . TRP A 1 109 ? 6.135 -5.510 -15.393 1.00 95.12 109 TRP A CA 1
ATOM 879 C C . TRP A 1 109 ? 7.646 -5.373 -15.228 1.00 95.12 109 TRP A C 1
ATOM 881 O O . TRP A 1 109 ? 8.131 -4.868 -14.213 1.00 95.12 109 TRP A O 1
ATOM 891 N N . TYR A 1 110 ? 8.393 -5.810 -16.237 1.00 93.69 110 TYR A N 1
ATOM 892 C CA . TYR A 1 110 ? 9.850 -5.769 -16.212 1.00 93.69 110 TYR A CA 1
ATOM 893 C C . TYR A 1 110 ? 10.383 -4.377 -16.558 1.00 93.69 110 TYR A C 1
ATOM 895 O O . TYR A 1 110 ? 10.050 -3.812 -17.597 1.00 93.69 110 TYR A O 1
ATOM 903 N N . ASN A 1 111 ? 11.279 -3.860 -15.721 1.00 90.38 111 ASN A N 1
ATOM 904 C CA . ASN A 1 111 ? 12.073 -2.664 -15.984 1.00 90.38 111 ASN A CA 1
ATOM 905 C C . ASN A 1 111 ? 13.462 -3.071 -16.496 1.00 90.38 111 ASN A C 1
ATOM 907 O O . ASN A 1 111 ? 14.465 -2.964 -15.792 1.00 90.38 111 ASN A O 1
ATOM 911 N N . LEU A 1 112 ? 13.501 -3.600 -17.719 1.00 89.56 112 LEU A N 1
ATOM 912 C CA . LEU A 1 112 ? 14.716 -4.093 -18.369 1.00 89.56 112 LEU A CA 1
ATOM 913 C C . LEU A 1 112 ? 14.965 -3.324 -19.664 1.00 89.56 112 LEU A C 1
ATOM 915 O O . LEU A 1 112 ? 14.029 -3.021 -20.395 1.00 89.56 112 LEU A O 1
ATOM 919 N N . ALA A 1 113 ? 16.234 -3.084 -20.004 1.00 87.69 113 ALA A N 1
ATOM 920 C CA . ALA A 1 113 ? 16.607 -2.373 -21.233 1.00 87.69 113 ALA A CA 1
ATOM 921 C C . ALA A 1 113 ? 16.098 -3.054 -22.523 1.00 87.69 113 ALA A C 1
ATOM 923 O O . ALA A 1 113 ? 15.977 -2.409 -23.560 1.00 87.69 113 ALA A O 1
ATOM 924 N N . THR A 1 114 ? 15.808 -4.356 -22.460 1.00 90.12 114 THR A N 1
ATOM 925 C CA . THR A 1 114 ? 15.288 -5.166 -23.571 1.00 90.12 114 THR A CA 1
ATOM 926 C C . THR A 1 114 ? 13.766 -5.141 -23.695 1.00 90.12 114 THR A C 1
ATOM 928 O O . THR A 1 114 ? 13.240 -5.679 -24.667 1.00 90.12 114 THR A O 1
ATOM 931 N N . LYS A 1 115 ? 13.053 -4.557 -22.726 1.00 87.50 115 LYS A N 1
ATOM 932 C CA . LYS A 1 115 ? 11.590 -4.511 -22.671 1.00 87.50 115 LYS A CA 1
ATOM 933 C C . LYS A 1 115 ? 11.109 -3.082 -22.839 1.00 87.50 115 LYS A C 1
ATOM 935 O O . LYS A 1 115 ? 11.657 -2.158 -22.239 1.00 87.50 115 LYS A O 1
ATOM 940 N N . LYS A 1 116 ? 10.081 -2.890 -23.664 1.00 86.31 116 LYS A N 1
ATOM 941 C CA . LYS A 1 116 ? 9.519 -1.558 -23.890 1.00 86.31 116 LYS A CA 1
ATOM 942 C C . LYS A 1 116 ? 8.334 -1.304 -22.960 1.00 86.31 116 LYS A C 1
ATOM 944 O O . LYS A 1 116 ? 7.328 -2.002 -23.028 1.00 86.31 116 LYS A O 1
ATOM 949 N N . ASP A 1 117 ? 8.423 -0.248 -22.159 1.00 83.44 117 ASP A N 1
ATOM 950 C CA . ASP A 1 117 ? 7.332 0.265 -21.324 1.00 83.44 117 ASP A CA 1
ATOM 951 C C . ASP A 1 117 ? 6.667 -0.824 -20.450 1.00 83.44 117 ASP A C 1
ATOM 953 O O . ASP A 1 117 ? 7.293 -1.346 -19.534 1.00 83.44 117 ASP A O 1
ATOM 957 N N . PHE A 1 118 ? 5.403 -1.161 -20.728 1.00 88.31 118 PHE A N 1
ATOM 958 C CA . PHE A 1 118 ? 4.580 -2.135 -19.997 1.00 88.31 118 PHE A CA 1
ATOM 959 C C . PHE A 1 118 ? 4.593 -3.537 -20.640 1.00 88.31 118 PHE A C 1
ATOM 961 O O . PHE A 1 118 ? 3.699 -4.354 -20.401 1.00 88.31 118 PHE A O 1
ATOM 968 N N . GLU A 1 119 ? 5.561 -3.836 -21.505 1.00 91.00 119 GLU A N 1
ATOM 969 C CA . GLU A 1 119 ? 5.680 -5.153 -22.128 1.00 91.00 119 GLU A CA 1
ATOM 970 C C . GLU A 1 119 ? 5.856 -6.260 -21.075 1.00 91.00 119 GLU A C 1
ATOM 972 O O . GLU A 1 119 ? 6.687 -6.172 -20.171 1.00 91.00 119 GLU A O 1
ATOM 977 N N . GLY A 1 120 ? 5.077 -7.336 -21.214 1.00 90.50 120 GLY A N 1
ATOM 978 C CA . GLY A 1 120 ? 5.091 -8.446 -20.262 1.00 90.50 120 GLY A CA 1
ATOM 979 C C . GLY A 1 120 ? 4.369 -8.141 -18.950 1.00 90.50 120 GLY A C 1
ATOM 980 O O . GLY A 1 120 ? 4.607 -8.842 -17.971 1.00 90.50 120 GLY A O 1
ATOM 981 N N . THR A 1 121 ? 3.501 -7.121 -18.924 1.00 95.69 121 THR A N 1
ATOM 982 C CA . THR A 1 121 ? 2.663 -6.846 -17.753 1.00 95.69 121 THR A CA 1
ATOM 983 C C . THR A 1 121 ? 1.809 -8.061 -17.403 1.00 95.69 121 THR A C 1
ATOM 985 O O . THR A 1 121 ? 1.110 -8.611 -18.257 1.00 95.69 121 THR A O 1
ATOM 988 N N . SER A 1 122 ? 1.823 -8.442 -16.133 1.00 96.19 122 SER A N 1
ATOM 989 C CA . SER A 1 122 ? 0.971 -9.481 -15.566 1.00 96.19 122 SER A CA 1
ATOM 990 C C . SER A 1 122 ? 0.211 -8.935 -14.358 1.00 96.19 122 SER A C 1
ATOM 992 O O . SER A 1 122 ? 0.590 -7.926 -13.762 1.00 96.19 122 SER A O 1
ATOM 994 N N . LEU A 1 123 ? -0.895 -9.590 -14.001 1.00 97.62 123 LEU A N 1
ATOM 995 C CA . LEU A 1 123 ? -1.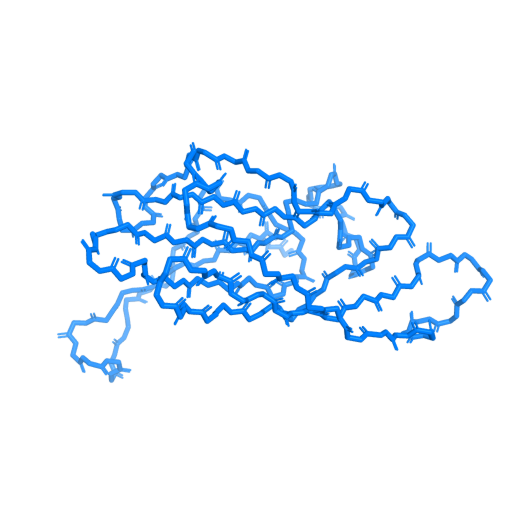576 -9.353 -12.733 1.00 97.62 123 LEU A CA 1
ATOM 996 C C . LEU A 1 123 ? -1.100 -10.388 -11.719 1.00 97.62 123 LEU A C 1
ATOM 998 O O . LEU A 1 123 ? -1.208 -11.591 -11.960 1.00 97.62 123 LEU A O 1
ATOM 1002 N N . LYS A 1 124 ? -0.645 -9.921 -10.560 1.00 97.44 124 LYS A N 1
ATOM 1003 C CA . LYS A 1 124 ? -0.267 -10.771 -9.435 1.00 97.44 124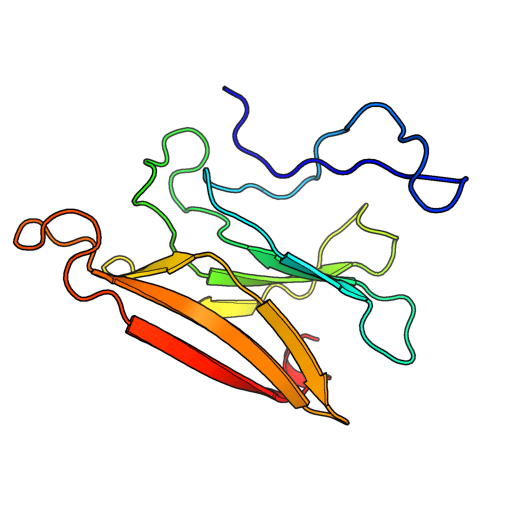 LYS A CA 1
ATOM 1004 C C . LYS A 1 124 ? -1.341 -10.731 -8.359 1.00 97.44 124 LYS A C 1
ATOM 1006 O O . LYS A 1 124 ? -1.875 -9.669 -8.046 1.00 97.44 124 LYS A O 1
ATOM 1011 N N . LEU A 1 125 ? -1.630 -11.895 -7.780 1.00 98.19 125 LEU A N 1
ATOM 1012 C CA . LEU A 1 125 ? -2.438 -12.051 -6.574 1.00 98.19 125 LEU A CA 1
ATOM 1013 C C . LEU A 1 125 ? -1.540 -12.549 -5.442 1.00 98.19 125 LEU A C 1
ATOM 1015 O O . LEU A 1 125 ? -0.832 -13.545 -5.595 1.00 98.19 125 LEU A O 1
ATOM 1019 N N . ARG A 1 126 ? -1.622 -11.901 -4.281 1.00 97.94 126 ARG A N 1
ATOM 1020 C CA . ARG A 1 126 ? -1.107 -12.436 -3.019 1.00 97.94 126 ARG A CA 1
ATOM 1021 C C . ARG A 1 126 ? -2.228 -12.583 -2.017 1.00 97.94 126 ARG A C 1
ATOM 1023 O O . ARG A 1 126 ? -3.043 -11.683 -1.851 1.00 97.94 126 ARG A O 1
ATOM 1030 N N . ILE A 1 127 ? -2.221 -13.714 -1.328 1.00 98.56 127 ILE A N 1
ATOM 1031 C CA . ILE A 1 127 ? -3.131 -14.005 -0.227 1.00 98.56 127 ILE A CA 1
ATOM 1032 C C . ILE A 1 127 ? -2.260 -14.155 1.013 1.00 98.56 127 ILE A C 1
ATOM 1034 O O . ILE A 1 127 ? -1.439 -15.067 1.088 1.00 98.56 127 ILE A O 1
ATOM 1038 N N . ILE A 1 128 ? -2.390 -13.221 1.947 1.00 98.38 128 ILE A N 1
ATOM 1039 C CA . ILE A 1 128 ? -1.509 -13.094 3.112 1.00 98.38 128 ILE A CA 1
ATOM 1040 C C . ILE A 1 128 ? -2.364 -13.144 4.376 1.00 98.38 128 ILE A C 1
ATOM 1042 O O . ILE A 1 128 ? -3.474 -12.615 4.396 1.00 98.38 128 ILE A O 1
ATOM 1046 N N . ASP A 1 129 ? -1.872 -13.781 5.434 1.00 98.31 129 ASP A N 1
ATOM 1047 C CA . ASP A 1 129 ? -2.521 -13.714 6.743 1.00 98.31 129 ASP A CA 1
ATOM 1048 C C . ASP A 1 129 ? -2.507 -12.289 7.298 1.00 98.31 129 ASP A C 1
ATOM 1050 O O . ASP A 1 129 ? -1.484 -11.607 7.268 1.00 98.31 129 ASP A O 1
ATOM 1054 N N . LYS A 1 130 ? -3.643 -11.844 7.845 1.00 97.25 130 LYS A N 1
ATOM 1055 C CA . LYS A 1 130 ? -3.803 -10.510 8.443 1.00 97.25 130 LYS A CA 1
ATOM 1056 C C . LYS A 1 130 ? -2.731 -10.223 9.500 1.00 97.25 130 LYS A C 1
ATOM 1058 O O . LYS A 1 130 ? -2.273 -9.090 9.593 1.00 97.25 130 LYS A O 1
ATOM 1063 N N . GLU A 1 131 ? -2.297 -11.237 10.247 1.00 97.06 131 GLU A N 1
ATOM 1064 C CA . GLU A 1 131 ? -1.261 -11.091 11.278 1.00 97.06 131 GLU A CA 1
ATOM 1065 C C . GLU A 1 131 ? 0.138 -10.798 10.728 1.00 97.06 131 GLU A C 1
ATOM 1067 O O . GLU A 1 131 ? 0.934 -10.165 11.410 1.00 97.06 131 GLU A O 1
ATOM 1072 N N . TRP A 1 132 ? 0.443 -11.174 9.483 1.00 98.25 132 TRP A N 1
ATOM 1073 C CA . TRP A 1 132 ? 1.769 -10.950 8.896 1.00 98.25 132 TRP A CA 1
ATOM 1074 C C . TRP A 1 132 ? 2.130 -9.461 8.765 1.00 98.25 132 TRP A C 1
ATOM 1076 O O . TRP A 1 132 ? 3.310 -9.107 8.735 1.00 98.25 132 TRP A O 1
ATOM 1086 N N . PHE A 1 133 ? 1.118 -8.590 8.682 1.00 97.56 133 PHE A N 1
ATOM 1087 C CA . PHE A 1 133 ? 1.296 -7.143 8.552 1.00 97.56 133 PHE A CA 1
ATOM 1088 C C . PHE A 1 133 ? 1.719 -6.452 9.855 1.00 97.56 133 PHE A C 1
ATOM 1090 O O . PHE A 1 133 ? 2.106 -5.286 9.801 1.00 97.56 133 PHE A O 1
ATOM 1097 N N . TYR A 1 134 ? 1.660 -7.147 10.994 1.00 94.62 134 TYR A N 1
ATOM 1098 C CA . TYR A 1 134 ? 2.082 -6.638 12.300 1.00 94.62 134 TYR A CA 1
ATOM 1099 C C . TYR A 1 134 ? 3.567 -6.932 12.555 1.00 94.62 134 TYR A C 1
ATOM 1101 O O . TYR A 1 134 ? 4.239 -6.008 13.067 1.00 94.62 134 TYR A O 1
#

Foldseek 3Di:
DQQADWDWDDPPVPPDTDDIDGAPQFAGPADKDWDQDPPAQKIKIWGASFPVGPVDDPLRQDFTWIWMDRPNRNDTDLIDTPHHDRQKHWHDWDWDDDPQKIKIKIKMAGPDPVDDDRPPIDIDIDIDGNVNSD